Protein 6WB3 (pdb70)

Radius of gyration: 14.36 Å; Cα contacts (8 Å, |Δi|>4): 19; chains: 2; bounding box: 28×38×29 Å

B-factor: mean 31.3, std 12.01, range [16.87, 100.34]

Structure (mmCIF, N/CA/C/O backbone):
data_6WB3
#
_entry.id   6WB3
#
_cell.length_a   25.763
_cell.length_b   41.463
_cell.length_c   54.588
_cell.angle_alpha   90.000
_cell.angle_beta   90.000
_cell.angle_gamma   90.000
#
_symmetry.space_group_name_H-M   'P 21 21 21'
#
loop_
_entity.id
_entity.type
_entity.pdbx_description
1 polymer Septin-4
2 non-polymer 'SULFATE ION'
3 non-polymer 'ACETATE ION'
4 water water
#
loop_
_atom_site.group_PDB
_atom_site.id
_atom_site.type_symbol
_atom_site.label_atom_id
_atom_site.label_alt_id
_atom_site.label_comp_id
_atom_site.label_asym_id
_atom_site.label_entity_id
_atom_site.label_seq_id
_atom_site.pdbx_PDB_ins_code
_atom_site.Cartn_x
_atom_site.Cartn_y
_atom_site.Cartn_z
_atom_site.occupancy
_atom_site.B_iso_or_equiv
_atom_site.auth_seq_id
_atom_site.auth_comp_id
_atom_site.auth_asym_id
_atom_site.auth_atom_id
_atom_site.pdbx_PDB_model_num
ATOM 4 N N . GLU A 1 2 ? 20.061 47.862 13.522 1.00 44.67 448 GLU A N 1
ATOM 5 C CA . GLU A 1 2 ? 19.536 47.698 12.166 1.00 42.72 448 GLU A CA 1
ATOM 6 C C . GLU A 1 2 ? 20.245 46.642 11.324 1.00 40.08 448 GLU A C 1
ATOM 7 O O . GLU A 1 2 ? 19.571 45.801 10.732 1.00 38.84 448 GLU A O 1
ATOM 9 N N . THR A 1 3 ? 21.582 46.682 11.256 1.00 38.97 449 THR A N 1
ATOM 10 C CA . THR A 1 3 ? 22.348 45.723 10.449 1.00 37.48 449 THR A CA 1
ATOM 11 C C . THR A 1 3 ? 22.278 44.316 11.021 1.00 35.71 449 THR A C 1
ATOM 12 O O . THR A 1 3 ? 22.133 43.351 10.282 1.00 33.29 449 THR A O 1
ATOM 16 N N . GLU A 1 4 ? 22.306 44.209 12.352 1.00 36.39 450 GLU A N 1
ATOM 17 C CA . GLU A 1 4 ? 22.194 42.939 13.051 1.00 36.08 450 GLU A CA 1
ATOM 18 C C . GLU A 1 4 ? 20.845 42.288 12.721 1.00 35.41 450 GLU A C 1
ATOM 19 O O . GLU A 1 4 ? 20.783 41.087 12.457 1.00 34.92 450 GLU A O 1
ATOM 25 N N . LYS A 1 5 ? 19.766 43.084 12.719 1.00 35.57 451 LYS A N 1
ATOM 26 C CA . LYS A 1 5 ? 18.435 42.576 12.375 1.00 35.30 451 LYS A CA 1
ATOM 27 C C . LYS A 1 5 ? 18.373 42.150 10.917 1.00 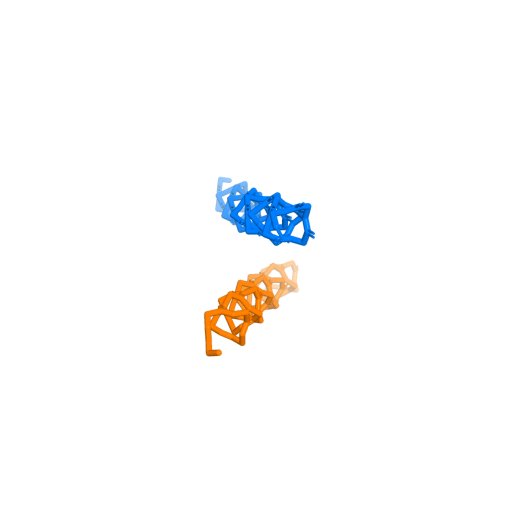33.79 451 LYS A C 1
ATOM 28 O O . LYS A 1 5 ? 17.741 41.155 10.589 1.00 33.29 451 LYS A O 1
ATOM 30 N N . LEU A 1 6 ? 19.018 42.910 10.039 1.00 32.20 452 LEU A N 1
ATOM 31 C CA . LEU A 1 6 ? 19.051 42.591 8.616 1.00 30.55 452 LEU A CA 1
ATOM 32 C C . LEU A 1 6 ? 19.747 41.240 8.378 1.00 28.96 452 LEU A C 1
ATOM 33 O O . LEU A 1 6 ? 19.231 40.405 7.620 1.00 28.87 452 LEU A O 1
ATOM 38 N N . ILE A 1 7 ? 20.852 40.989 9.078 1.00 27.31 453 ILE A N 1
ATOM 39 C CA . ILE A 1 7 ? 21.584 39.735 8.931 1.00 26.50 453 ILE A CA 1
ATOM 40 C C . ILE A 1 7 ? 20.767 38.564 9.475 1.00 26.24 453 ILE A C 1
ATOM 41 O O . ILE A 1 7 ? 20.708 37.519 8.827 1.00 25.09 453 ILE A O 1
ATOM 46 N N . ARG A 1 8 ? 20.040 38.771 10.576 1.00 27.30 454 ARG A N 1
ATOM 47 C CA . ARG A 1 8 ? 19.144 37.754 11.115 1.00 28.34 454 ARG A CA 1
ATOM 48 C C . ARG A 1 8 ? 18.036 37.465 10.120 1.00 27.70 454 ARG A C 1
ATOM 49 O O . ARG A 1 8 ? 17.698 36.300 9.938 1.00 27.53 454 ARG A O 1
ATOM 57 N N . GLU A 1 9 ? 17.518 38.492 9.418 1.00 26.62 455 GLU A N 1
ATOM 58 C CA . GLU A 1 9 ? 16.478 38.298 8.411 1.00 26.05 455 GLU A CA 1
ATOM 59 C C . GLU A 1 9 ? 17.020 37.437 7.268 1.00 24.33 455 GLU A C 1
ATOM 60 O O . GLU A 1 9 ? 16.312 36.558 6.758 1.00 24.29 455 GLU A O 1
ATOM 62 N N . LYS A 1 10 ? 18.260 37.683 6.834 1.00 24.25 456 LYS A N 1
ATOM 63 C CA . LYS A 1 10 ? 18.885 36.872 5.776 1.00 23.50 456 LYS A CA 1
ATOM 64 C C . LYS A 1 10 ? 19.051 35.411 6.204 1.00 22.69 456 LYS A C 1
ATOM 65 O O . LYS A 1 10 ? 18.750 34.484 5.432 1.00 21.30 456 LYS A O 1
ATOM 71 N N . ASP A 1 11 ? 19.411 35.186 7.462 1.00 22.80 457 ASP A N 1
ATOM 72 C CA . ASP A 1 11 ? 19.539 33.829 7.995 1.00 23.76 457 ASP A CA 1
ATOM 73 C C . ASP A 1 11 ? 18.168 33.136 7.979 1.00 23.81 457 ASP A C 1
ATOM 74 O O . ASP A 1 11 ? 18.080 31.966 7.590 1.00 23.53 457 ASP A O 1
ATOM 79 N N . GLU A 1 12 ? 17.085 33.876 8.354 1.00 24.57 458 GLU A N 1
ATOM 80 C CA . GLU A 1 12 ? 15.715 33.363 8.334 1.00 25.26 458 GLU A CA 1
ATOM 81 C C . GLU A 1 12 ? 15.328 32.986 6.919 1.00 23.38 458 GLU A C 1
ATOM 82 O O . GLU A 1 12 ? 14.756 31.907 6.698 1.00 22.89 458 GLU A O 1
ATOM 88 N N . GLU A 1 13 ? 15.667 33.837 5.944 1.00 21.73 459 GLU A N 1
ATOM 89 C CA A GLU A 1 13 ? 15.373 33.575 4.540 0.50 21.05 459 GLU A CA 1
ATOM 90 C CA B GLU A 1 13 ? 15.377 33.562 4.531 0.50 20.90 459 GLU A CA 1
ATOM 91 C C . GLU A 1 13 ? 16.040 32.259 4.094 1.00 20.01 459 GLU A C 1
ATOM 92 O O . GLU A 1 13 ? 15.398 31.413 3.444 1.00 19.24 459 GLU A O 1
ATOM 103 N N . LEU A 1 14 ? 17.291 32.058 4.474 1.00 18.72 460 LEU A N 1
ATOM 104 C CA . LEU A 1 14 ? 18.024 30.842 4.097 1.00 18.50 460 LEU A CA 1
ATOM 105 C C . LEU A 1 14 ? 17.392 29.614 4.744 1.00 18.91 460 LEU A C 1
ATOM 106 O O . LEU A 1 14 ? 17.292 28.573 4.082 1.00 18.20 460 LEU A O 1
ATOM 111 N N . ARG A 1 15 ? 16.907 29.721 5.991 1.00 19.80 461 ARG A N 1
ATOM 112 C CA . ARG A 1 15 ? 16.214 28.615 6.638 1.00 20.61 461 ARG A CA 1
ATOM 113 C C . ARG A 1 15 ? 14.924 28.314 5.900 1.00 19.90 461 ARG A C 1
ATOM 114 O O . ARG A 1 15 ? 14.620 27.147 5.696 1.00 20.27 461 ARG A O 1
ATOM 122 N N . ARG A 1 16 ? 14.154 29.327 5.484 1.00 20.27 462 ARG A N 1
ATOM 123 C CA . ARG A 1 16 ? 12.910 29.104 4.751 1.00 19.86 462 ARG A CA 1
ATOM 124 C C . ARG A 1 16 ? 13.173 28.469 3.407 1.00 18.07 462 ARG A C 1
ATOM 125 O O . ARG A 1 16 ? 12.358 27.655 2.957 1.00 18.04 462 ARG A O 1
ATOM 133 N N . MET A 1 17 ? 14.277 28.820 2.757 1.00 17.69 463 MET A N 1
ATOM 134 C CA . MET A 1 17 ? 14.645 28.216 1.487 1.00 17.05 463 MET A CA 1
ATOM 135 C C . MET A 1 17 ? 14.981 26.737 1.706 1.00 16.88 463 MET A C 1
ATOM 136 O O . MET A 1 17 ? 14.525 25.898 0.905 1.00 17.62 463 MET A O 1
ATOM 141 N N . GLN A 1 18 ? 15.675 26.400 2.802 1.00 17.53 464 GLN A N 1
ATOM 142 C CA . 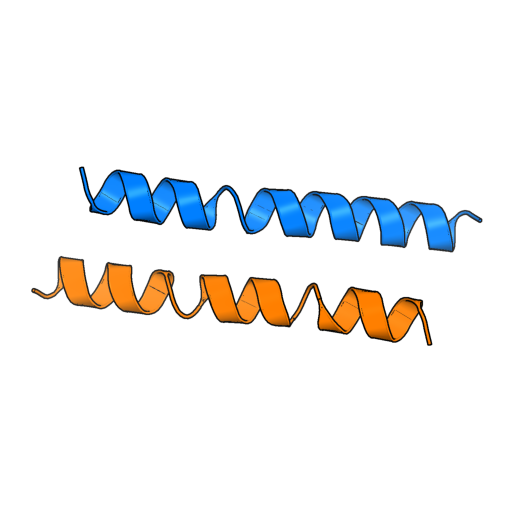GLN A 1 18 ? 15.970 24.996 3.074 1.00 17.96 464 GLN A CA 1
ATOM 143 C C . GLN A 1 18 ? 14.704 24.216 3.382 1.00 18.52 464 GLN A C 1
ATOM 144 O O . GLN A 1 18 ? 14.572 23.066 2.953 1.00 19.22 464 GLN A O 1
ATOM 150 N N . GLU A 1 19 ? 13.731 24.862 4.103 1.00 17.69 465 GLU A N 1
ATOM 151 C CA . GLU A 1 19 ? 12.455 24.226 4.436 1.00 19.14 465 GLU A CA 1
ATOM 152 C C . GLU A 1 19 ? 11.716 23.852 3.148 1.00 19.34 465 GLU A C 1
ATOM 153 O O . GLU A 1 19 ? 11.173 22.755 3.038 1.00 20.59 465 GLU A O 1
ATOM 159 N N . MET A 1 20 ? 11.749 24.722 2.159 1.00 18.47 466 MET A N 1
ATOM 160 C CA . MET A 1 20 ? 11.117 24.455 0.890 1.00 17.61 466 MET A CA 1
ATOM 161 C C . MET A 1 20 ? 11.800 23.292 0.176 1.00 17.65 466 MET A C 1
ATOM 162 O O . MET A 1 20 ? 11.124 22.433 -0.338 1.00 18.42 466 MET A O 1
ATOM 167 N N . LEU A 1 21 ? 13.109 23.290 0.141 1.00 17.14 467 LEU A N 1
ATOM 168 C CA . LEU A 1 21 ? 13.832 22.179 -0.500 1.00 17.55 467 LEU A CA 1
ATOM 169 C C . LEU A 1 21 ? 13.545 20.868 0.198 1.00 18.05 467 LEU A C 1
ATOM 170 O O . LEU A 1 21 ? 13.351 19.856 -0.477 1.00 18.24 467 LEU A O 1
ATOM 175 N N . HIS A 1 22 ? 13.455 20.881 1.539 1.00 18.63 468 HIS A N 1
ATOM 176 C CA . HIS A 1 22 ? 13.134 19.646 2.263 1.00 20.31 468 HIS A CA 1
ATOM 177 C C . HIS A 1 22 ? 11.751 19.134 1.937 1.00 21.39 468 HIS A C 1
ATOM 178 O O . HIS A 1 22 ? 11.544 17.918 1.838 1.00 22.73 468 HIS A O 1
ATOM 185 N N . LYS A 1 23 ? 10.791 20.050 1.760 1.00 20.29 469 LYS A N 1
ATOM 186 C CA . LYS A 1 23 ? 9.435 19.661 1.399 1.00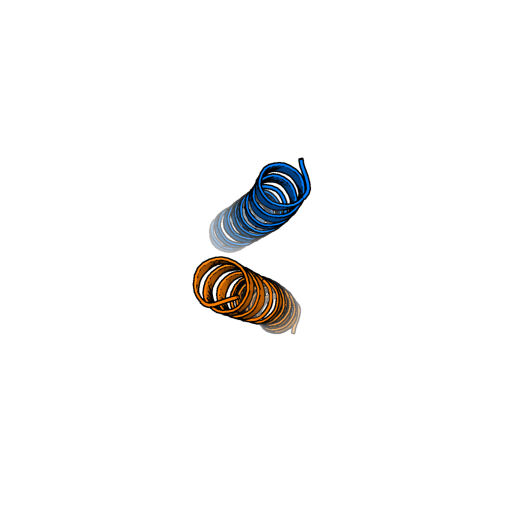 21.66 469 LYS A CA 1
ATOM 187 C C . LYS A 1 23 ? 9.413 19.033 -0.004 1.00 21.76 469 LYS A C 1
ATOM 188 O O . LYS A 1 23 ? 8.697 18.055 -0.247 1.00 22.25 469 LYS A O 1
ATOM 194 N N . ILE A 1 24 ? 10.237 19.557 -0.931 1.00 20.71 470 ILE A N 1
ATOM 195 C CA . ILE A 1 24 ? 10.341 18.978 -2.279 1.00 20.84 470 ILE A CA 1
ATOM 196 C C . ILE A 1 24 ? 10.961 17.597 -2.186 1.00 21.66 470 ILE A C 1
ATOM 197 O O . ILE A 1 24 ? 10.449 16.666 -2.799 1.00 22.24 470 ILE A O 1
ATOM 202 N N . GLN A 1 25 ? 11.999 17.429 -1.364 1.00 21.66 471 GLN A N 1
ATOM 203 C CA . GLN A 1 25 ? 12.639 16.126 -1.188 1.00 22.27 471 GLN A CA 1
ATOM 204 C C . GLN A 1 25 ? 11.629 15.096 -0.651 1.00 23.69 471 GLN A C 1
ATOM 205 O O . GLN A 1 25 ? 11.618 13.955 -1.112 1.00 25.10 471 GLN A O 1
ATOM 211 N N . LYS A 1 26 ? 10.797 15.504 0.323 1.00 23.92 472 LYS A N 1
ATOM 212 C CA . LYS A 1 26 ? 9.796 14.607 0.913 1.00 25.11 472 LYS A CA 1
ATOM 213 C C . LYS A 1 26 ? 8.748 14.209 -0.111 1.00 26.05 472 LYS A C 1
ATOM 214 O O . LYS A 1 26 ? 8.394 13.032 -0.213 1.00 27.32 472 LYS A O 1
ATOM 220 N N . GLN A 1 27 ? 8.300 15.155 -0.930 1.00 25.84 473 GLN A N 1
ATOM 221 C CA . GLN A 1 27 ? 7.313 14.875 -1.965 1.00 25.41 473 GLN A CA 1
ATOM 222 C C . GLN A 1 27 ? 7.907 13.980 -3.062 1.00 26.12 473 GLN A C 1
ATOM 223 O O . GLN A 1 27 ? 7.225 13.074 -3.531 1.00 27.28 473 GLN A O 1
ATOM 229 N N . MET A 1 28 ? 9.180 14.168 -3.415 1.00 26.34 474 MET A N 1
ATOM 230 C CA . MET A 1 28 ? 9.857 13.319 -4.400 1.00 28.54 474 MET A CA 1
ATOM 231 C C . MET A 1 28 ? 9.973 11.875 -3.895 1.00 30.27 474 MET A C 1
ATOM 232 O O . MET A 1 28 ? 9.779 10.934 -4.663 1.00 30.96 474 MET A O 1
ATOM 237 N N . LYS A 1 29 ? 10.192 11.697 -2.593 1.00 31.40 475 LYS A N 1
ATOM 238 C CA . LYS A 1 29 ? 10.256 10.363 -1.990 1.00 33.82 475 LYS A CA 1
ATOM 239 C C . LYS A 1 29 ? 8.883 9.726 -1.987 1.00 35.00 475 LYS A C 1
ATOM 240 O O . LYS A 1 29 ? 8.787 8.520 -2.191 1.00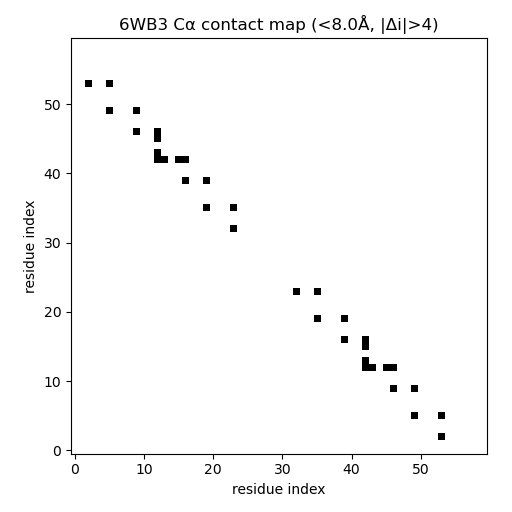 36.28 475 LYS A O 1
ATOM 246 N N . GLU A 1 30 ? 7.815 10.496 -1.748 1.00 34.98 476 GLU A N 1
ATOM 247 C CA . GLU A 1 30 ? 6.456 9.955 -1.796 1.00 36.44 476 GLU A CA 1
ATOM 248 C C . GLU A 1 30 ? 6.059 9.608 -3.243 1.00 37.13 476 GLU A C 1
ATOM 249 O O . GLU A 1 30 ? 5.340 8.638 -3.462 1.00 37.34 476 GLU A O 1
ATOM 255 N N . ASN A 1 31 ? 6.549 10.370 -4.228 1.00 37.20 477 ASN A N 1
ATOM 256 C CA . ASN A 1 31 ? 6.285 10.121 -5.645 1.00 38.86 477 ASN A CA 1
ATOM 257 C C . ASN A 1 31 ? 7.006 8.873 -6.149 1.00 41.10 477 ASN A C 1
ATOM 258 O O . ASN A 1 31 ? 8.102 8.565 -5.674 1.00 42.45 477 ASN A O 1
ATOM 267 N N . GLU B 1 2 ? 20.236 12.287 -10.516 1.00 34.45 448 GLU B N 1
ATOM 268 C CA . GLU B 1 2 ? 20.800 13.600 -10.791 1.00 33.76 448 GLU B CA 1
ATOM 269 C C . GLU B 1 2 ? 20.044 14.742 -10.106 1.00 31.82 448 GLU B C 1
ATOM 270 O O . GLU B 1 2 ? 20.682 15.589 -9.489 1.00 31.06 448 GLU B O 1
ATOM 272 N N . THR B 1 3 ? 18.702 14.739 -10.161 1.00 30.92 449 THR B N 1
ATOM 273 C CA . THR B 1 3 ? 17.923 15.812 -9.512 1.00 30.20 449 THR B CA 1
ATOM 274 C C . THR B 1 3 ? 18.007 15.752 -7.990 1.00 27.56 449 THR B C 1
ATOM 275 O O . THR B 1 3 ? 18.135 16.781 -7.333 1.00 25.79 449 THR B O 1
ATOM 279 N N . GLU B 1 4 ? 18.011 14.547 -7.422 1.00 26.85 450 GLU B N 1
ATOM 280 C CA . GLU B 1 4 ? 18.161 14.382 -5.967 1.00 26.57 450 GLU B CA 1
ATOM 281 C C . GLU B 1 4 ? 19.510 14.960 -5.511 1.00 25.27 450 GLU B C 1
ATOM 282 O O . GLU B 1 4 ? 19.589 15.674 -4.509 1.00 24.53 450 GLU B O 1
ATOM 288 N N . LYS B 1 5 ? 20.569 14.673 -6.277 1.00 25.40 451 LYS B N 1
ATOM 289 C CA . LYS B 1 5 ? 21.899 15.201 -5.967 1.00 25.94 451 LYS B CA 1
ATOM 290 C C . LYS B 1 5 ? 21.917 16.718 -6.095 1.00 25.84 451 LYS B C 1
ATOM 291 O O . LYS B 1 5 ? 22.461 17.401 -5.231 1.00 25.61 451 LYS B O 1
ATOM 297 N N . LEU B 1 6 ? 21.274 17.247 -7.137 1.00 25.09 452 LEU B N 1
ATOM 298 C CA . LEU B 1 6 ? 21.171 18.692 -7.355 1.00 24.76 452 LEU B CA 1
ATOM 299 C C . LEU B 1 6 ? 20.493 19.417 -6.163 1.00 22.05 452 LEU B C 1
ATOM 300 O O . LEU B 1 6 ? 20.981 20.456 -5.700 1.00 21.96 452 LEU B O 1
ATOM 305 N N . ILE B 1 7 ? 19.415 18.843 -5.637 1.00 21.49 453 ILE B N 1
ATOM 306 C CA . ILE B 1 7 ? 18.692 19.466 -4.525 1.00 21.36 453 ILE B CA 1
ATOM 307 C C . ILE B 1 7 ? 19.537 19.423 -3.251 1.00 20.46 453 ILE B C 1
ATOM 308 O O . ILE B 1 7 ? 19.622 20.419 -2.508 1.00 19.89 453 ILE B O 1
ATOM 313 N N . ARG B 1 8 ? 20.249 18.304 -3.023 1.00 21.34 454 ARG B N 1
ATOM 314 C CA . ARG B 1 8 ? 21.172 18.215 -1.882 1.00 21.04 454 ARG B CA 1
ATOM 315 C C . ARG B 1 8 ? 22.275 19.260 -2.012 1.00 21.47 454 ARG B C 1
ATOM 316 O O . ARG B 1 8 ? 22.667 19.878 -1.011 1.00 22.10 454 ARG B O 1
ATOM 324 N N . GLU B 1 9 ? 22.777 19.485 -3.231 1.00 21.11 455 GLU B N 1
ATOM 325 C CA . GLU B 1 9 ? 23.815 20.475 -3.487 1.00 21.75 455 GLU B CA 1
ATOM 326 C C . GLU B 1 9 ? 23.284 21.870 -3.137 1.00 20.59 455 GLU B C 1
ATOM 327 O O . GLU B 1 9 ? 24.025 22.665 -2.568 1.00 20.29 455 GLU B O 1
ATOM 329 N N . LYS B 1 10 ? 22.038 22.199 -3.510 1.00 19.96 456 LYS B N 1
ATOM 330 C CA . LYS B 1 10 ? 21.462 23.505 -3.179 1.00 19.63 456 LYS B CA 1
ATOM 331 C C . LYS B 1 10 ? 21.339 23.667 -1.671 1.00 19.11 456 LYS B C 1
ATOM 332 O O . LYS B 1 10 ? 21.629 24.746 -1.136 1.00 18.54 456 LYS B O 1
ATOM 338 N N . ASP B 1 11 ? 20.955 22.607 -0.962 1.00 18.88 457 ASP B N 1
ATOM 339 C CA A ASP B 1 11 ? 20.863 22.680 0.503 0.50 19.78 457 ASP B CA 1
ATOM 340 C CA B ASP B 1 11 ? 20.844 22.673 0.483 0.50 20.05 457 ASP B CA 1
ATOM 341 C C . ASP B 1 11 ? 22.226 22.933 1.115 1.00 20.43 457 ASP B C 1
ATOM 342 O O . ASP B 1 11 ? 22.340 23.738 2.047 1.00 20.45 457 ASP B O 1
ATOM 351 N N . GLU B 1 12 ? 23.295 22.276 0.594 1.00 20.83 458 GLU B N 1
ATOM 352 C CA . GLU B 1 12 ? 24.655 22.492 1.072 1.00 22.11 458 GLU B CA 1
ATOM 353 C C . GLU B 1 12 ? 25.058 23.944 0.845 1.00 21.70 458 GLU B C 1
ATOM 354 O O . GLU B 1 12 ? 25.659 24.562 1.724 1.00 21.83 458 GLU B O 1
ATOM 360 N N . GLU B 1 13 ? 24.680 24.521 -0.300 1.00 20.38 459 GLU B N 1
ATOM 361 C CA . GLU B 1 13 ? 24.995 25.920 -0.602 1.00 19.85 459 GLU B CA 1
ATOM 362 C C . GLU B 1 13 ? 24.330 26.845 0.419 1.00 19.55 459 GLU B C 1
ATOM 363 O O . GLU B 1 13 ? 24.974 27.771 0.943 1.00 19.36 459 GLU B O 1
ATOM 369 N N . LEU B 1 14 ? 23.084 26.553 0.772 1.00 18.13 460 LEU B N 1
ATOM 370 C CA . LEU B 1 14 ? 22.342 27.376 1.721 1.00 18.27 460 LEU B CA 1
ATOM 371 C C . LEU B 1 14 ? 22.990 27.272 3.098 1.00 18.32 460 LEU B C 1
ATOM 372 O O . LEU B 1 14 ? 23.133 28.288 3.796 1.00 17.85 460 LEU B O 1
ATOM 377 N N . ARG B 1 15 ? 23.444 26.072 3.495 1.00 18.80 461 ARG B N 1
ATOM 378 C CA . ARG B 1 15 ? 24.162 25.942 4.762 1.00 19.68 461 ARG B CA 1
ATOM 379 C C . ARG B 1 15 ? 25.476 26.717 4.731 1.00 19.58 461 ARG B C 1
ATOM 380 O O . ARG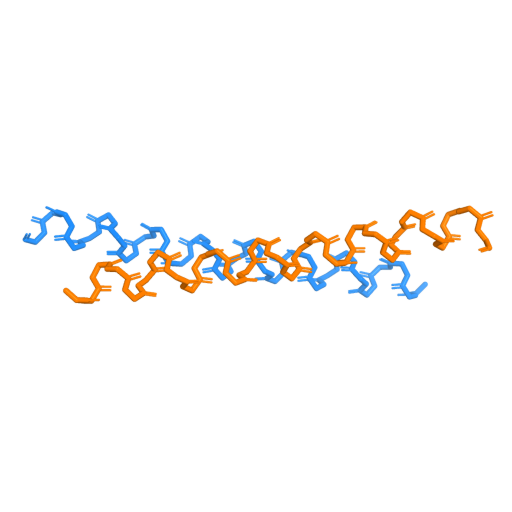 B 1 15 ? 25.838 27.289 5.770 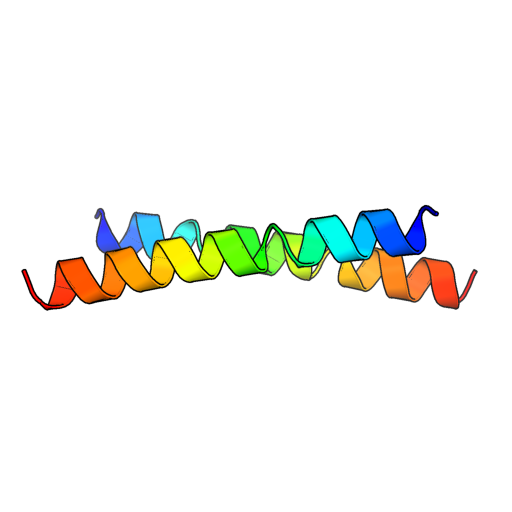1.00 20.62 461 ARG B O 1
ATOM 388 N N . ARG B 1 16 ? 26.225 26.735 3.611 1.00 19.63 462 ARG B N 1
ATOM 389 C CA . ARG B 1 16 ? 27.475 27.500 3.560 1.00 19.83 462 ARG B CA 1
ATOM 390 C C . ARG B 1 16 ? 27.172 28.998 3.640 1.00 18.92 462 ARG B C 1
ATOM 391 O O . ARG B 1 16 ? 27.962 29.733 4.222 1.00 18.91 462 ARG B O 1
ATOM 399 N N . MET B 1 17 ? 26.054 29.454 3.059 1.00 17.68 463 MET B N 1
ATOM 400 C CA . MET B 1 17 ? 25.668 30.850 3.156 1.00 17.92 463 MET B CA 1
ATOM 401 C C . MET B 1 17 ? 25.330 31.206 4.613 1.00 18.44 463 MET B C 1
ATOM 402 O O . MET B 1 17 ? 25.768 32.262 5.113 1.00 18.62 463 MET B O 1
ATOM 407 N N . GLN B 1 18 ? 24.674 30.299 5.337 1.00 18.70 464 GLN B N 1
ATOM 408 C CA . GLN B 1 18 ? 24.379 30.539 6.743 1.00 19.22 464 GLN B CA 1
ATOM 409 C C . GLN B 1 18 ? 25.649 30.595 7.574 1.00 19.81 464 GLN B C 1
AT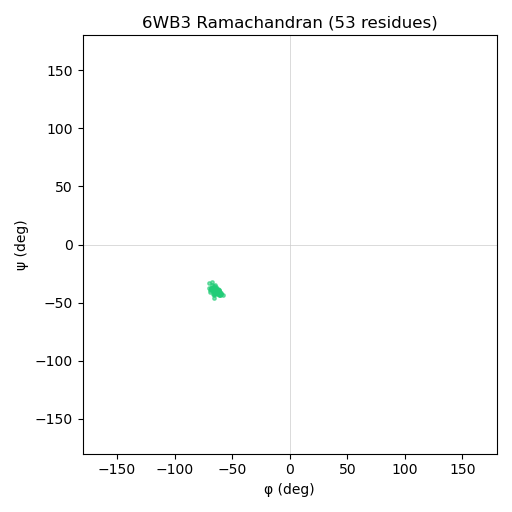OM 410 O O . GLN B 1 18 ? 25.764 31.450 8.454 1.00 20.26 464 GLN B O 1
ATOM 416 N N . GLU B 1 19 ? 26.634 29.703 7.261 1.00 19.91 465 GLU B N 1
ATOM 417 C CA . GLU B 1 19 ? 27.908 29.674 7.976 1.00 20.58 465 GLU B CA 1
ATOM 418 C C . GLU B 1 19 ? 28.609 31.029 7.821 1.00 20.62 46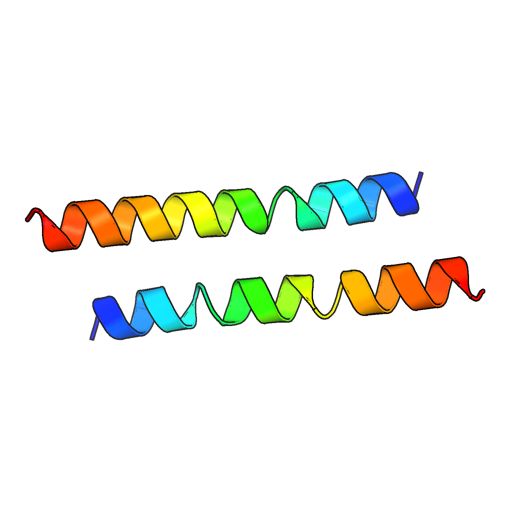5 GLU B C 1
ATOM 419 O O . GLU B 1 19 ? 29.118 31.589 8.785 1.00 21.64 465 GLU B O 1
ATOM 425 N N . MET B 1 20 ? 28.565 31.583 6.612 1.00 19.58 466 MET B N 1
ATOM 426 C CA A MET B 1 20 ? 29.163 32.885 6.358 0.67 18.78 466 MET B CA 1
ATOM 427 C CA B MET B 1 20 ? 29.160 32.888 6.341 0.33 19.19 466 MET B CA 1
ATOM 428 C C . MET B 1 20 ? 28.461 33.978 7.162 1.00 19.25 466 MET B C 1
ATOM 429 O O . MET B 1 20 ? 29.143 34.810 7.770 1.00 19.35 466 MET B O 1
ATOM 438 N N . LEU B 1 21 ? 27.125 33.983 7.193 1.00 19.13 467 LEU B N 1
ATOM 439 C CA . LEU B 1 21 ? 26.412 35.000 7.980 1.00 20.01 467 LEU B CA 1
ATOM 440 C C . LEU B 1 21 ? 26.739 34.876 9.460 1.00 21.24 467 LEU B C 1
ATOM 441 O O . LEU B 1 21 ? 26.910 35.893 10.145 1.00 21.42 467 LEU B O 1
ATOM 446 N N . HIS B 1 22 ? 26.866 33.628 9.946 1.00 22.30 468 HIS B N 1
ATOM 447 C CA . HIS B 1 22 ? 27.192 33.440 11.374 1.00 24.26 468 HIS B CA 1
ATOM 448 C C . HIS B 1 22 ? 28.590 33.966 11.709 1.00 24.78 468 HIS B C 1
ATOM 449 O O . HIS B 1 22 ? 28.799 34.564 12.770 1.00 26.24 468 HIS B O 1
ATOM 456 N N . LYS B 1 23 ? 29.528 33.800 10.768 1.00 24.19 469 LYS B N 1
ATOM 457 C CA . LYS B 1 23 ? 30.880 34.316 10.952 1.00 24.70 469 LYS B CA 1
ATOM 458 C C . LYS B 1 23 ? 30.867 35.844 10.999 1.00 24.38 469 LYS B C 1
ATOM 459 O O . LYS B 1 23 ? 31.562 36.454 11.816 1.00 25.54 469 LYS B O 1
ATOM 465 N N . ILE B 1 24 ? 30.035 36.470 10.144 1.00 23.25 470 ILE B N 1
ATOM 466 C CA . ILE B 1 24 ? 29.918 37.935 10.157 1.00 23.39 470 ILE B CA 1
ATOM 467 C C . ILE B 1 24 ? 29.300 38.393 11.475 1.00 24.80 470 ILE B C 1
ATOM 468 O O . ILE B 1 24 ? 29.784 39.356 12.071 1.00 25.63 470 ILE B O 1
ATOM 473 N N . GLN B 1 25 ? 28.261 37.696 11.951 1.00 25.80 471 GLN B N 1
ATOM 474 C CA . GLN B 1 25 ? 27.595 38.017 13.211 1.00 28.22 471 GLN B CA 1
ATOM 475 C C . GLN B 1 25 ? 28.587 37.946 14.358 1.00 31.00 471 GLN B C 1
ATOM 476 O O . GLN B 1 25 ? 28.597 38.828 15.228 1.00 31.82 471 GLN B O 1
ATOM 482 N N . LYS B 1 26 ? 29.437 36.912 14.361 1.00 31.98 472 LYS B N 1
ATOM 483 C CA . LYS B 1 26 ? 30.433 36.734 15.429 1.00 33.79 472 LYS B CA 1
ATOM 484 C C . LYS B 1 26 ? 31.457 37.865 15.399 1.00 33.79 472 LYS B C 1
ATOM 485 O O . LYS B 1 26 ? 31.808 38.433 16.436 1.00 34.87 472 LYS B O 1
ATOM 491 N N . GLN B 1 27 ? 31.924 38.221 14.203 1.00 32.84 473 GLN B N 1
ATOM 492 C CA . GLN B 1 27 ? 32.900 39.297 14.043 1.00 32.59 473 GLN B CA 1
ATOM 493 C C . GLN B 1 27 ? 32.319 40.670 14.389 1.00 32.19 473 GLN B C 1
ATOM 494 O O . GLN B 1 27 ? 33.040 41.493 14.945 1.00 33.13 473 GLN B O 1
ATOM 496 N N . MET B 1 28 ? 31.019 40.909 14.146 1.00 32.11 474 MET B N 1
ATOM 497 C CA . MET B 1 28 ? 30.362 42.171 14.524 1.00 32.73 474 MET B CA 1
ATOM 498 C C . MET B 1 28 ? 30.251 42.265 16.048 1.00 35.37 474 MET B C 1
ATOM 499 O O . MET B 1 28 ? 30.474 43.326 16.624 1.00 35.59 474 MET B O 1
ATOM 504 N N . LYS B 1 29 ? 29.916 41.155 16.694 1.00 37.74 475 LYS B N 1
ATOM 505 C CA . LYS B 1 29 ? 29.809 41.111 18.153 1.00 41.03 475 LYS B CA 1
ATOM 506 C C . LYS B 1 29 ? 31.186 41.371 18.769 1.00 43.49 475 LYS B C 1
ATOM 507 O O . LYS B 1 29 ? 31.303 42.189 19.684 1.00 44.07 475 LYS B O 1
ATOM 509 N N . GLU B 1 30 ? 32.244 40.780 18.194 1.00 44.48 476 GLU B N 1
ATOM 510 C CA . GLU B 1 30 ? 33.627 40.977 18.656 1.00 46.96 476 GLU B CA 1
ATOM 511 C C . GLU B 1 30 ? 34.077 42.436 18.460 1.00 48.33 476 GLU B C 1
ATOM 512 O O . GLU B 1 30 ? 34.741 43.013 19.333 1.00 47.83 476 GLU B O 1
ATOM 518 N N . ASN B 1 31 ? 33.673 43.027 17.324 1.00 49.42 477 ASN B N 1
ATOM 519 C CA . ASN B 1 31 ? 33.948 44.394 16.870 1.00 50.95 477 ASN B CA 1
ATOM 520 C C . ASN B 1 31 ? 35.180 44.470 15.962 1.00 51.09 477 ASN B C 1
ATOM 521 O O . ASN B 1 31 ? 35.336 43.639 15.062 1.00 51.07 477 ASN B O 1
#

Foldseek 3Di:
DVVVVVVVVVVVVVVVVVVVVVVVVVVVVD/DVVVVVVVVVVVVVVVVVVVVVVVVVVVVD

Sequence (60 aa):
ETEKLIREKDEEELRRMQEMLHKIQKQMKENETEKLIREKDDEELRRMQEMMLHKIQKQMKEN

Organism: Homo sapiens (NCBI:txid9606)

Solvent-accessible surface area: 4943 Å² total; per-residue (Å²): 120,72,93,49,99,18,141,55,94,11,69,84,7,108,116,75,18,98,110,25,88,102,70,55,125,80,57,183,114,134,120,71,97,146,97,18,138,52,96,5,74,80,9,107,114,75,25,100,105,21,86,120,72,55,116,34,62,83,134,160

InterPro domains:
  IPR016491 Septin [cd01850] (659-933)
  IPR027417 P-loop containing nucleoside triphosphate hydrolase [G3DSA:3.40.50.300] (639-934)
  IPR027417 P-loop containing nucleoside triphosphate hydrolase [SSF52540] (639-905)
  IPR027979 Septin-4 [PF15548] (10-534)
  IPR027979 Septin-4 [PTHR37884] (1-535)
  IPR030379 Septin-type guanine nucleotide-binding (G) domain [PF00735] (659-935)
  IPR030379 Septin-type guanine nucleotide-binding (G) domain [PS51719] (659-932)

GO terms:
  GO:0097227 sperm annulus (C, IDA)
  GO:0031105 septin complex (C, IDA)
  GO:0005198 structural molecule activity (F, TAS)
  GO:0003924 GTPase activity (F, TAS)
  GO:0005741 mitochondrial outer membrane (C, TAS)
  GO:0005829 cytosol (C, TAS)
  GO:0005515 protein binding (F, IPI)
  GO:0000287 magnesium ion binding (F, IMP)
  GO:0005525 GTP binding (F, IMP)
  GO:0003924 GTPase activity (F, IMP)
  GO:0031105 septin complex (C, IMP)
  GO:0042802 identical protein binding (F, IPI)
  GO:0005739 mitochondrion (C, IDA)
  GO:0043065 positive regulation of apoptotic process (P, IDA)
  GO:0031398 positive regulation of protein ubiquitination (P, IDA)
  GO:0045202 synapse (C, EXP)
  GO:0005634 nucleus (C, EXP)
  GO:0005739 mitochondrion (C, EXP)
  GO:2001244 positive regulation of intrinsic apoptotic signaling pathway (P, IMP)
  GO:0098691 dopaminergic synapse (C, IDA)

Secondary structure (DSSP, 8-state):
-HHHHHHHHHHHHHHHHHHHHHHHHHHHH-/-HHHHHHHHHHHHHHHHHHHHHHHHHHHH-